Protein AF-A0A8X6QAC1-F1 (afdb_monomer)

Sequence (79 aa):
MFTCVTSPVNVLDIEVYEATGTVCADTGASQSVGGELMFKFLKNRSQKFTELYLPMRLADGQQSTPFVQKATMPITICR

Radius of gyration: 13.88 Å; Cα contacts (8 Å, |Δi|>4): 86; chains: 1; bounding box: 24×30×34 Å

Mean predicted aligned error: 5.41 Å

Structure (mmCIF, N/CA/C/O backbone):
data_AF-A0A8X6QAC1-F1
#
_entry.id   AF-A0A8X6QAC1-F1
#
loop_
_atom_site.group_PDB
_a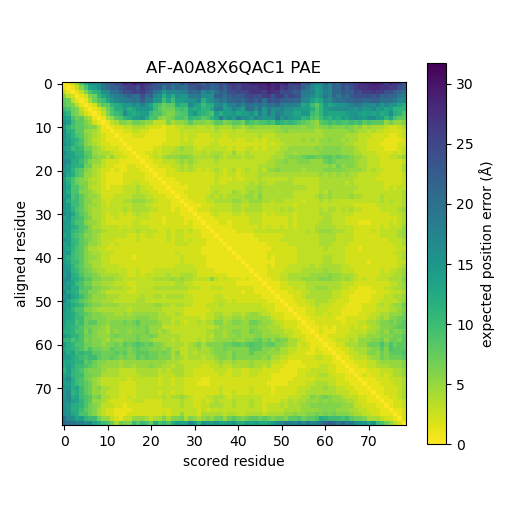tom_site.id
_atom_site.type_symbol
_atom_site.label_atom_id
_atom_site.label_alt_id
_atom_site.label_comp_id
_atom_site.label_asym_id
_atom_site.label_entity_id
_atom_site.label_seq_id
_atom_site.pdbx_PDB_ins_code
_atom_site.Cartn_x
_atom_site.Cartn_y
_atom_site.Cartn_z
_atom_site.occupancy
_atom_site.B_iso_or_equiv
_atom_site.auth_seq_id
_atom_site.auth_comp_id
_atom_site.auth_asym_id
_atom_site.auth_atom_id
_atom_site.pdbx_PDB_model_num
ATOM 1 N N . MET A 1 1 ? -2.992 4.977 -23.564 1.00 3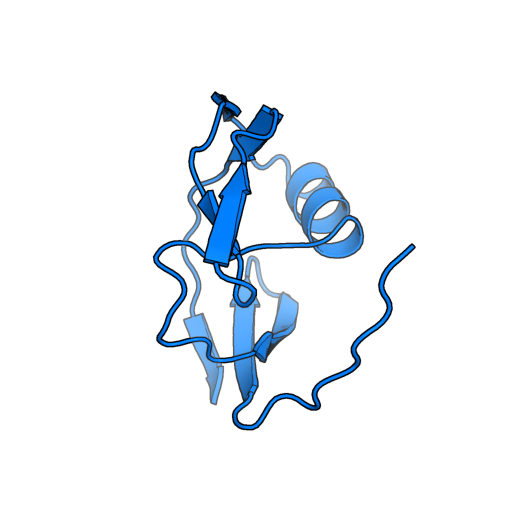9.47 1 MET A N 1
ATOM 2 C CA . MET A 1 1 ? -3.744 4.195 -22.563 1.00 39.47 1 MET A CA 1
ATOM 3 C C . MET A 1 1 ? -3.310 2.749 -22.731 1.00 39.47 1 MET A C 1
ATOM 5 O O . MET A 1 1 ? -3.572 2.189 -23.783 1.00 39.47 1 MET A O 1
ATOM 9 N N . PHE A 1 2 ? -2.552 2.198 -21.782 1.00 42.25 2 PHE A N 1
ATOM 10 C CA . PHE A 1 2 ? -2.111 0.802 -21.819 1.00 42.25 2 PHE A CA 1
ATOM 11 C C . PHE A 1 2 ? -2.924 0.028 -20.783 1.00 42.25 2 PHE A C 1
ATOM 13 O O . PHE A 1 2 ? -2.785 0.262 -19.588 1.00 42.25 2 PHE A O 1
ATOM 20 N N . THR A 1 3 ? -3.810 -0.847 -21.245 1.00 46.50 3 THR A N 1
ATOM 21 C CA . THR A 1 3 ? -4.561 -1.783 -20.403 1.00 46.50 3 THR A CA 1
ATOM 22 C C . THR A 1 3 ? -3.986 -3.175 -20.621 1.00 46.50 3 THR A C 1
ATOM 24 O O . THR A 1 3 ? -4.363 -3.861 -21.565 1.00 46.50 3 THR A O 1
ATOM 27 N N . CYS A 1 4 ? -3.046 -3.574 -19.766 1.00 53.91 4 CYS A N 1
ATOM 28 C CA . CYS A 1 4 ? -2.687 -4.976 -19.577 1.00 53.91 4 CYS A CA 1
ATOM 29 C C . CYS A 1 4 ? -3.358 -5.425 -18.278 1.00 53.91 4 CYS A C 1
ATOM 31 O O . CYS A 1 4 ? -3.133 -4.813 -17.234 1.00 53.91 4 CYS A O 1
ATOM 33 N N . VAL A 1 5 ? -4.229 -6.432 -18.354 1.00 57.25 5 VAL A N 1
ATOM 34 C CA . VAL A 1 5 ? -4.915 -6.993 -17.186 1.00 57.25 5 VAL A CA 1
ATOM 35 C C . VAL A 1 5 ? -4.244 -8.318 -16.871 1.00 57.25 5 VAL A C 1
ATOM 37 O O . VAL A 1 5 ? -4.376 -9.278 -17.627 1.00 57.25 5 VAL A O 1
ATOM 40 N N . THR A 1 6 ? -3.505 -8.364 -15.769 1.00 63.12 6 THR A N 1
ATOM 41 C CA . THR A 1 6 ? -3.012 -9.613 -15.195 1.00 63.12 6 THR A CA 1
ATOM 42 C C . THR A 1 6 ? -3.919 -9.988 -14.028 1.00 63.12 6 THR A C 1
ATOM 44 O O . THR A 1 6 ? -4.309 -9.137 -13.228 1.00 63.12 6 THR A O 1
ATOM 47 N N . SER A 1 7 ? -4.313 -11.258 -13.940 1.00 68.88 7 SER A N 1
ATOM 48 C CA . SER A 1 7 ? -5.009 -11.753 -12.753 1.00 68.88 7 SER A CA 1
ATOM 49 C C . SER A 1 7 ? -4.002 -11.908 -11.609 1.00 68.88 7 SER A C 1
ATOM 51 O O . SER A 1 7 ? -2.891 -12.388 -11.857 1.00 68.88 7 SER A O 1
ATOM 53 N N . PRO A 1 8 ? -4.356 -11.535 -10.367 1.00 71.44 8 PRO A N 1
ATOM 54 C CA . PRO A 1 8 ? -3.487 -11.756 -9.221 1.00 71.44 8 PRO A CA 1
ATOM 55 C C . PRO A 1 8 ? -3.195 -13.250 -9.077 1.00 71.44 8 PRO A C 1
ATOM 57 O O . PRO A 1 8 ? -4.116 -14.055 -8.963 1.00 71.44 8 PRO A O 1
ATOM 60 N N . VAL A 1 9 ? -1.916 -13.624 -9.096 1.00 75.12 9 VAL A N 1
ATOM 61 C CA . VAL A 1 9 ? -1.503 -15.027 -8.916 1.00 75.12 9 VAL A CA 1
ATOM 62 C C . VAL A 1 9 ? -1.653 -15.448 -7.453 1.00 75.12 9 VAL A C 1
ATOM 64 O O . VAL A 1 9 ? -1.888 -16.617 -7.164 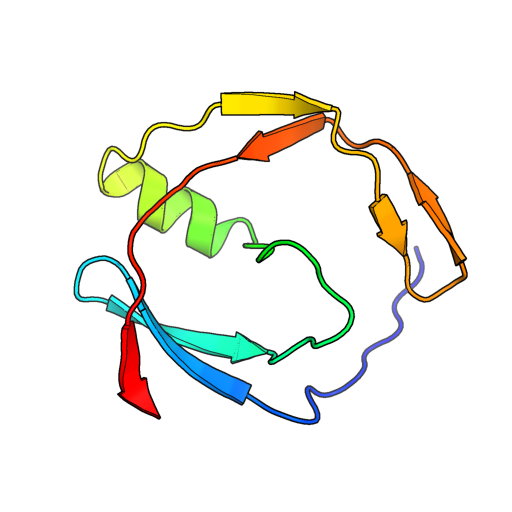1.00 75.12 9 VAL A O 1
ATOM 67 N N . ASN A 1 10 ? -1.543 -14.490 -6.531 1.00 86.62 10 ASN A N 1
ATOM 68 C CA . ASN A 1 10 ? -1.707 -14.714 -5.106 1.00 86.62 10 ASN A CA 1
ATOM 69 C C . ASN A 1 10 ? -2.415 -13.514 -4.465 1.00 86.62 10 ASN A C 1
ATOM 71 O O . ASN A 1 10 ? -2.063 -12.359 -4.730 1.00 86.62 10 ASN A O 1
ATOM 75 N N . VAL A 1 11 ? -3.418 -13.800 -3.641 1.00 91.75 11 VAL A N 1
ATOM 76 C CA . VAL A 1 11 ? -4.194 -12.803 -2.906 1.00 91.75 11 VAL A CA 1
ATOM 77 C C . VAL A 1 11 ? -4.173 -13.124 -1.423 1.00 91.75 11 VAL A C 1
ATOM 79 O O . VAL A 1 11 ? -4.147 -14.289 -1.041 1.00 91.75 11 VAL A O 1
ATOM 82 N N . LEU A 1 12 ? -4.177 -12.078 -0.607 1.00 93.31 12 LEU A N 1
ATOM 83 C CA . LEU A 1 12 ? -4.218 -12.166 0.847 1.00 93.31 12 LEU A CA 1
ATOM 84 C C . LEU A 1 12 ? -5.430 -11.397 1.337 1.00 93.31 12 LEU A C 1
ATOM 86 O O . LEU A 1 12 ? -5.716 -10.308 0.829 1.00 93.31 12 LEU A O 1
ATOM 90 N N . ASP A 1 13 ? -6.095 -11.927 2.353 1.00 93.94 13 ASP A N 1
ATOM 91 C CA . ASP A 1 13 ? -7.085 -11.147 3.081 1.00 93.94 13 ASP A CA 1
ATOM 92 C C . ASP A 1 13 ? -6.366 -10.395 4.195 1.00 93.94 13 ASP A C 1
ATOM 94 O O . ASP A 1 13 ? -5.653 -10.986 5.009 1.00 93.94 13 ASP A O 1
ATOM 98 N N . ILE A 1 14 ? -6.540 -9.078 4.224 1.00 95.00 14 ILE A N 1
ATOM 99 C CA . ILE A 1 14 ? -5.993 -8.219 5.270 1.00 95.00 14 ILE A CA 1
ATOM 100 C C . ILE A 1 14 ? -7.110 -7.515 6.018 1.00 95.00 14 ILE A C 1
ATOM 102 O O . ILE A 1 14 ? -8.171 -7.234 5.461 1.00 95.00 14 ILE A O 1
ATOM 106 N N . GLU A 1 15 ? -6.831 -7.162 7.262 1.00 94.75 15 GLU A N 1
ATOM 107 C CA . GLU A 1 15 ? -7.656 -6.267 8.054 1.00 94.75 15 GLU A CA 1
ATOM 108 C C . GLU A 1 15 ? -6.931 -4.940 8.264 1.00 94.75 15 GLU A C 1
ATOM 110 O O . GLU A 1 15 ? -5.761 -4.895 8.664 1.00 94.75 15 GLU A O 1
ATOM 115 N N . VAL A 1 16 ? -7.649 -3.851 8.000 1.00 92.94 16 VAL A N 1
ATOM 116 C CA . VAL A 1 16 ? -7.201 -2.483 8.247 1.00 92.94 16 VAL A CA 1
ATOM 117 C C . VAL A 1 16 ? -8.348 -1.733 8.911 1.00 92.94 16 VAL A C 1
ATOM 119 O O . VAL A 1 16 ? -9.407 -1.558 8.312 1.00 92.94 16 VAL A O 1
ATOM 122 N N . TYR A 1 17 ? -8.145 -1.278 10.148 1.00 91.44 17 TYR A N 1
ATOM 123 C CA . TYR A 1 17 ? -9.180 -0.607 10.945 1.00 91.44 17 TYR A CA 1
ATOM 124 C C . TYR A 1 17 ? -10.530 -1.348 10.974 1.00 91.44 17 TYR A C 1
ATOM 126 O O . TYR A 1 17 ? -11.566 -0.765 10.616 1.00 91.44 17 TYR A O 1
ATOM 134 N N . GLU A 1 18 ? -10.504 -2.624 11.367 1.00 89.81 18 GLU A N 1
ATOM 135 C CA . GLU A 1 18 ? -11.693 -3.480 11.524 1.00 89.81 18 GLU A CA 1
ATOM 136 C C . GLU A 1 18 ? -12.453 -3.762 10.219 1.00 89.81 18 GLU A C 1
ATOM 138 O O . GLU A 1 18 ? -13.532 -4.351 10.237 1.00 89.81 18 GLU A O 1
ATOM 143 N N . ALA A 1 19 ? -11.914 -3.354 9.065 1.00 91.00 19 ALA A N 1
ATOM 144 C CA . ALA A 1 19 ? -12.444 -3.754 7.771 1.00 91.00 19 ALA A CA 1
ATOM 145 C C . ALA A 1 19 ? -11.504 -4.739 7.100 1.00 91.00 19 ALA A C 1
ATOM 147 O O . ALA A 1 19 ? -10.296 -4.507 7.013 1.00 91.00 19 ALA A O 1
ATOM 148 N N . THR A 1 20 ? -12.089 -5.806 6.574 1.00 92.56 20 THR A N 1
ATOM 149 C CA . THR A 1 20 ? -11.379 -6.791 5.776 1.00 92.56 20 THR A CA 1
A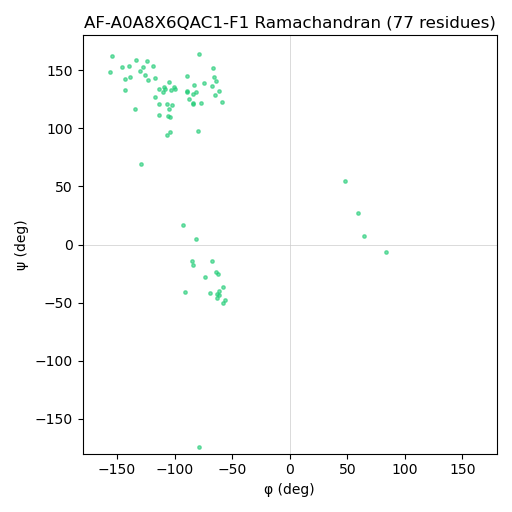TOM 150 C C . THR A 1 20 ? -11.400 -6.407 4.303 1.00 92.56 20 THR A C 1
ATOM 152 O O . THR A 1 20 ? -12.367 -5.839 3.789 1.00 92.56 20 THR A O 1
ATOM 155 N N . GLY A 1 21 ? -10.311 -6.708 3.610 1.00 91.06 21 GLY A N 1
ATOM 156 C CA . GLY A 1 21 ? -10.198 -6.516 2.175 1.00 91.06 21 GLY A CA 1
ATOM 157 C C . GLY A 1 21 ? -9.155 -7.448 1.585 1.00 91.06 21 GLY A C 1
ATOM 158 O O . GLY A 1 21 ? -8.162 -7.775 2.229 1.00 91.06 21 GLY A O 1
ATOM 159 N N . THR A 1 22 ? -9.381 -7.854 0.344 1.00 92.31 22 THR A N 1
ATOM 160 C CA . THR A 1 22 ? -8.454 -8.714 -0.386 1.00 92.31 22 THR A CA 1
ATOM 161 C C . THR A 1 22 ? -7.440 -7.856 -1.139 1.00 92.31 22 THR A C 1
ATOM 163 O O . THR A 1 22 ? -7.802 -6.905 -1.836 1.00 92.31 22 THR A O 1
ATOM 166 N N . VAL A 1 23 ? -6.160 -8.191 -1.014 1.00 92.12 23 VAL A N 1
ATOM 167 C CA . VAL A 1 23 ? -5.046 -7.518 -1.695 1.00 92.12 23 VAL A CA 1
ATOM 168 C C . VAL A 1 23 ? -4.232 -8.509 -2.511 1.00 92.12 23 VAL A C 1
ATOM 170 O O . VAL A 1 23 ? -4.242 -9.706 -2.251 1.00 92.12 23 VAL A O 1
ATOM 173 N N . CYS A 1 24 ? -3.501 -8.009 -3.504 1.00 92.31 24 CYS A N 1
ATOM 174 C CA . CYS A 1 24 ? -2.559 -8.820 -4.269 1.00 92.31 24 CYS A CA 1
ATOM 175 C C . CYS A 1 24 ? -1.242 -8.943 -3.495 1.00 92.31 24 CYS A C 1
ATOM 177 O O . CYS A 1 24 ? -0.689 -7.929 -3.064 1.00 92.31 24 CYS A O 1
ATOM 179 N N . ALA A 1 25 ? -0.715 -10.159 -3.358 1.00 91.00 25 ALA A N 1
ATOM 180 C CA . ALA A 1 25 ? 0.634 -10.367 -2.846 1.00 91.00 25 ALA A CA 1
ATOM 181 C C . ALA A 1 25 ? 1.650 -10.105 -3.968 1.00 91.00 25 ALA A C 1
ATOM 183 O O . ALA A 1 25 ? 1.909 -10.969 -4.805 1.00 91.00 25 ALA A O 1
ATOM 184 N N . ASP A 1 26 ? 2.211 -8.897 -3.985 1.00 90.19 26 ASP A N 1
ATOM 185 C CA . ASP A 1 26 ? 3.225 -8.474 -4.952 1.00 90.19 26 ASP A CA 1
ATOM 186 C C . ASP A 1 26 ? 4.612 -8.457 -4.296 1.00 90.19 26 ASP A C 1
ATOM 188 O O . ASP A 1 26 ? 4.995 -7.496 -3.631 1.00 90.19 26 ASP A O 1
ATOM 192 N N . THR A 1 27 ? 5.382 -9.532 -4.484 1.00 89.50 27 THR A N 1
ATOM 193 C CA . THR A 1 27 ? 6.752 -9.636 -3.951 1.00 89.50 27 THR A CA 1
ATOM 194 C C . THR A 1 27 ? 7.735 -8.667 -4.614 1.00 89.50 27 THR A C 1
ATOM 196 O O . THR A 1 27 ? 8.844 -8.497 -4.112 1.00 89.50 27 THR A O 1
ATOM 199 N N . GLY A 1 28 ? 7.372 -8.057 -5.749 1.00 89.38 28 GLY A N 1
ATOM 200 C CA . GLY A 1 28 ? 8.171 -7.034 -6.422 1.00 89.38 28 GLY A CA 1
ATOM 201 C C . GLY A 1 28 ? 7.952 -5.625 -5.863 1.00 89.38 28 GLY A C 1
ATOM 202 O O . GLY A 1 28 ? 8.786 -4.744 -6.082 1.00 89.38 28 GLY A O 1
ATOM 203 N N . ALA A 1 29 ? 6.864 -5.401 -5.120 1.00 89.12 29 ALA A N 1
ATOM 204 C CA . ALA A 1 29 ? 6.538 -4.109 -4.536 1.00 89.12 29 ALA A CA 1
ATOM 205 C C . ALA A 1 29 ? 7.266 -3.888 -3.201 1.00 89.12 29 ALA A C 1
ATOM 207 O O . ALA A 1 29 ? 7.191 -4.691 -2.276 1.00 89.12 29 ALA A O 1
ATOM 208 N N . SER A 1 30 ? 7.931 -2.739 -3.057 1.00 90.88 30 SER A N 1
ATOM 209 C CA . SER A 1 30 ? 8.538 -2.335 -1.776 1.00 90.88 30 SER A CA 1
ATOM 210 C C . SER A 1 30 ? 7.556 -1.631 -0.834 1.00 90.88 30 SER A C 1
ATOM 212 O O . SER A 1 30 ? 7.866 -1.412 0.334 1.00 90.88 30 SER A O 1
ATOM 214 N N . GLN A 1 31 ? 6.404 -1.198 -1.351 1.00 91.25 31 GLN A N 1
ATOM 215 C CA . GLN A 1 31 ? 5.364 -0.484 -0.614 1.00 91.25 31 GLN A CA 1
ATOM 216 C C . GLN A 1 31 ? 3.993 -0.931 -1.117 1.00 91.25 31 GLN A C 1
ATOM 218 O O . GLN A 1 31 ? 3.807 -1.112 -2.319 1.00 91.25 31 GLN A O 1
ATOM 223 N N . SER A 1 32 ? 3.028 -1.052 -0.207 1.00 92.69 32 SER A N 1
ATOM 224 C CA . SER A 1 32 ? 1.638 -1.318 -0.573 1.00 92.69 32 SER A CA 1
ATOM 225 C C . SER A 1 32 ? 1.040 -0.120 -1.311 1.00 92.69 32 SER A C 1
ATOM 227 O O . SER A 1 32 ? 1.205 1.025 -0.884 1.00 92.69 32 SER A O 1
ATOM 229 N N . VAL A 1 33 ? 0.308 -0.383 -2.394 1.00 92.31 33 VAL A N 1
ATOM 230 C CA . VAL A 1 33 ? -0.370 0.646 -3.192 1.00 92.31 33 VAL A CA 1
ATOM 231 C C . VAL A 1 33 ? -1.878 0.467 -3.056 1.00 92.31 33 VAL A C 1
ATOM 233 O O . VAL A 1 33 ? -2.422 -0.587 -3.374 1.00 92.31 33 VAL A O 1
ATOM 236 N N . GLY A 1 34 ? -2.555 1.507 -2.571 1.00 92.31 34 GLY A N 1
ATOM 237 C CA . GLY A 1 34 ? -4.012 1.560 -2.474 1.00 92.31 34 GLY A CA 1
ATOM 238 C C . GLY A 1 34 ? -4.608 2.464 -3.550 1.00 92.31 34 GLY A C 1
ATOM 239 O O . GLY A 1 34 ? -4.073 3.534 -3.832 1.00 92.31 34 GLY A O 1
ATOM 240 N N . GLY A 1 35 ? -5.732 2.046 -4.132 1.00 92.44 35 GLY A N 1
ATOM 241 C CA . GLY A 1 35 ? -6.525 2.891 -5.027 1.00 92.44 35 GLY A CA 1
ATOM 242 C C . GLY A 1 35 ? -7.406 3.902 -4.281 1.00 92.44 35 GLY A C 1
ATOM 243 O O . GLY A 1 35 ? -7.391 4.002 -3.052 1.00 92.44 35 GLY A O 1
ATOM 244 N N . GLU A 1 36 ? -8.247 4.616 -5.032 1.00 93.94 36 GLU A N 1
ATOM 245 C CA . GLU A 1 36 ? -9.111 5.682 -4.503 1.00 93.94 36 GLU A CA 1
ATOM 246 C C . GLU A 1 36 ? -10.070 5.203 -3.395 1.00 93.94 36 GLU A C 1
ATOM 248 O O . GLU A 1 36 ? -10.307 5.925 -2.425 1.00 93.94 36 GLU A O 1
ATOM 253 N N . LEU A 1 37 ? -10.600 3.979 -3.501 1.00 92.81 37 LEU A N 1
ATOM 254 C CA . LEU A 1 37 ? -11.499 3.411 -2.489 1.00 92.81 37 LEU A CA 1
ATOM 255 C C . LEU A 1 37 ? -10.799 3.239 -1.134 1.00 92.81 37 LEU A C 1
ATOM 257 O O . LEU A 1 37 ? -11.339 3.665 -0.113 1.00 92.81 37 LEU A O 1
ATOM 261 N N . MET A 1 38 ? -9.578 2.691 -1.131 1.00 92.88 38 MET A N 1
ATOM 262 C CA . MET A 1 38 ? -8.760 2.559 0.080 1.00 92.88 38 MET A CA 1
ATOM 263 C C . MET A 1 38 ? -8.414 3.939 0.648 1.00 92.88 38 MET A C 1
ATOM 265 O O . MET A 1 38 ? -8.537 4.170 1.848 1.00 92.88 38 MET A O 1
ATOM 269 N N . PHE A 1 39 ? -8.052 4.892 -0.214 1.00 94.25 39 PHE A N 1
ATOM 270 C CA . PHE A 1 39 ? -7.769 6.258 0.213 1.00 94.25 39 PHE A CA 1
ATOM 271 C C . PHE A 1 39 ? -8.965 6.910 0.927 1.00 94.25 39 PHE A C 1
ATOM 273 O O . PHE A 1 39 ? -8.816 7.415 2.040 1.00 94.25 39 PHE A O 1
ATOM 280 N N . LYS A 1 40 ? -10.167 6.858 0.334 1.00 95.25 40 LYS A N 1
ATOM 281 C CA . LYS A 1 40 ? -11.396 7.394 0.948 1.00 95.25 40 LYS A CA 1
ATOM 282 C C . LYS A 1 40 ? -11.721 6.692 2.266 1.00 95.25 40 LYS A C 1
ATOM 284 O O . LYS A 1 40 ? -12.038 7.359 3.247 1.00 95.25 40 LYS A O 1
ATOM 289 N N . PHE A 1 41 ? -11.596 5.366 2.306 1.00 94.69 41 PHE A N 1
ATOM 290 C CA . PHE A 1 41 ? -11.806 4.560 3.508 1.00 94.69 41 PHE A CA 1
ATOM 291 C C . PHE A 1 41 ? -10.909 5.004 4.676 1.00 94.69 41 PHE A C 1
ATOM 293 O O . PHE A 1 41 ? -11.396 5.214 5.789 1.00 94.69 41 PHE A O 1
ATOM 300 N N . LEU A 1 42 ? -9.614 5.192 4.412 1.00 94.62 42 LEU A N 1
ATOM 301 C CA . LEU A 1 42 ? -8.628 5.626 5.402 1.00 94.62 42 LEU A CA 1
ATOM 302 C C . LEU A 1 42 ? -8.847 7.084 5.820 1.00 94.62 42 LEU A C 1
ATOM 304 O O . LEU A 1 42 ? -8.800 7.410 7.006 1.00 94.62 42 LEU A O 1
ATOM 308 N N . LYS A 1 43 ? -9.153 7.962 4.859 1.00 95.06 43 LYS A N 1
ATOM 309 C CA . LYS A 1 43 ? -9.456 9.372 5.125 1.00 95.06 43 LYS A CA 1
ATOM 310 C C . LYS A 1 43 ? -10.688 9.530 6.021 1.00 95.06 43 LYS A C 1
ATOM 312 O O . LYS A 1 43 ? -10.653 10.331 6.950 1.00 95.06 43 LYS A O 1
ATOM 317 N N . ASN A 1 44 ? -11.732 8.726 5.810 1.00 95.62 44 ASN A N 1
ATOM 318 C CA . ASN A 1 44 ? -12.929 8.711 6.662 1.00 95.62 44 ASN A CA 1
ATOM 319 C C . ASN A 1 44 ? -12.630 8.264 8.102 1.00 95.62 44 ASN A C 1
ATOM 321 O O . ASN A 1 44 ? -13.345 8.646 9.023 1.00 95.62 44 ASN A O 1
ATOM 325 N N . ARG A 1 45 ? -11.548 7.507 8.311 1.00 94.62 45 ARG A N 1
ATOM 326 C CA . ARG A 1 45 ? -11.028 7.138 9.637 1.00 94.62 45 ARG A CA 1
ATOM 327 C C . ARG A 1 45 ? -9.966 8.101 10.162 1.00 94.62 45 ARG A C 1
ATOM 329 O O . ARG A 1 45 ? -9.251 7.781 11.104 1.00 94.62 45 ARG A O 1
ATOM 336 N N . SER A 1 46 ? -9.871 9.295 9.574 1.00 94.94 46 SER A N 1
ATOM 337 C CA . SER A 1 46 ? -8.931 10.344 9.981 1.00 94.94 46 SER A CA 1
ATOM 338 C C . SER A 1 46 ? -7.457 9.927 9.908 1.00 94.94 46 SER A C 1
ATOM 340 O O . SER A 1 46 ? -6.615 10.482 10.619 1.00 94.94 46 SER A O 1
ATOM 342 N N . GLN A 1 47 ? -7.121 8.982 9.020 1.00 95.62 47 GLN A N 1
ATOM 343 C CA . GLN A 1 47 ? -5.731 8.643 8.742 1.00 95.62 47 GLN A CA 1
ATOM 344 C C . GLN A 1 47 ? -5.003 9.865 8.178 1.00 95.62 47 GLN A C 1
ATOM 346 O O . GLN A 1 47 ? -5.473 10.525 7.247 1.00 95.62 47 GLN A O 1
ATOM 351 N N . LYS A 1 48 ? -3.825 10.150 8.735 1.00 95.62 48 LYS A N 1
ATOM 352 C CA . LYS A 1 48 ? -2.950 11.211 8.239 1.00 95.62 48 LYS A CA 1
ATOM 353 C C . LYS A 1 48 ? -2.111 10.692 7.079 1.00 95.62 48 LYS A C 1
ATOM 355 O O . LYS A 1 48 ? -1.565 9.588 7.143 1.00 95.62 48 LYS A O 1
ATOM 360 N N . PHE A 1 49 ? -1.995 11.524 6.053 1.00 96.88 49 PHE A N 1
ATOM 361 C CA . PHE A 1 49 ? -1.175 11.270 4.880 1.00 96.88 49 PHE A CA 1
ATOM 362 C C . PHE A 1 49 ? -0.070 12.315 4.790 1.00 96.88 49 PHE A C 1
ATOM 364 O O . PHE A 1 49 ? -0.290 13.489 5.086 1.00 96.88 49 PHE A O 1
ATOM 371 N N . THR A 1 50 ? 1.099 11.874 4.350 1.00 97.31 50 THR A N 1
ATOM 372 C CA . THR A 1 50 ? 2.213 12.727 3.953 1.00 97.31 50 THR A CA 1
ATOM 373 C C . THR A 1 50 ? 2.266 12.766 2.437 1.00 97.31 50 THR A C 1
ATOM 375 O O . THR A 1 50 ? 2.195 11.726 1.782 1.00 97.31 50 THR A O 1
ATOM 378 N N . GLU A 1 51 ? 2.408 13.956 1.878 1.00 97.38 51 GLU A N 1
ATOM 379 C CA . GLU A 1 51 ? 2.570 14.154 0.443 1.00 97.38 51 GLU A CA 1
ATOM 380 C C . GLU A 1 51 ? 4.049 14.109 0.066 1.00 97.38 51 GLU A C 1
ATOM 382 O O . GLU A 1 51 ? 4.882 14.747 0.711 1.00 97.38 51 GLU A O 1
ATOM 387 N N . LEU A 1 52 ? 4.390 13.330 -0.961 1.00 97.19 52 LEU A N 1
ATOM 388 C CA . LEU A 1 52 ? 5.756 13.253 -1.471 1.00 97.19 52 LEU A CA 1
ATOM 389 C C . LEU A 1 52 ? 5.805 12.829 -2.939 1.00 97.19 52 LEU A C 1
ATOM 391 O O . LEU 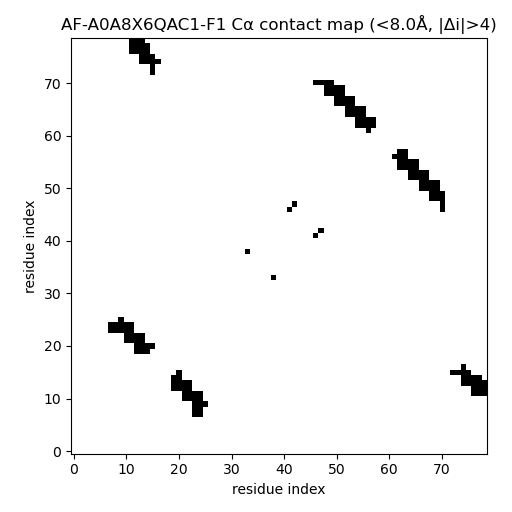A 1 52 ? 4.876 12.224 -3.468 1.00 97.19 52 LEU A O 1
ATOM 395 N N . TYR A 1 53 ? 6.944 13.092 -3.571 1.00 96.25 53 TYR A N 1
ATOM 396 C CA . TYR A 1 53 ? 7.319 12.479 -4.840 1.00 96.25 53 TYR A CA 1
ATOM 397 C C . TYR A 1 53 ? 7.965 11.118 -4.576 1.00 96.25 53 TYR A C 1
ATOM 399 O O . TYR A 1 53 ? 8.960 11.043 -3.852 1.00 96.25 53 TYR A O 1
ATOM 407 N N . LEU A 1 54 ? 7.406 10.046 -5.141 1.00 93.06 54 LEU A N 1
ATOM 408 C CA . LEU A 1 54 ? 7.880 8.682 -4.911 1.00 93.06 54 LEU A CA 1
ATOM 409 C C . LEU A 1 54 ? 8.475 8.085 -6.192 1.00 93.06 54 LEU A C 1
ATOM 411 O O . LEU A 1 54 ? 7.717 7.797 -7.111 1.00 93.06 54 LEU A O 1
ATOM 415 N N . PRO A 1 55 ? 9.795 7.841 -6.265 1.00 92.56 55 PRO A N 1
ATOM 416 C CA . PRO A 1 55 ? 10.3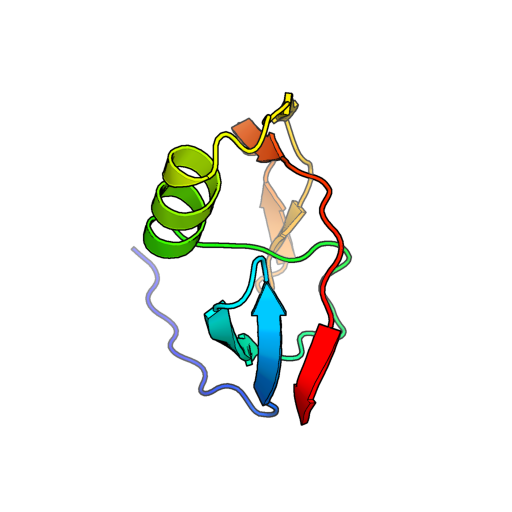87 7.119 -7.385 1.00 92.56 55 PRO A CA 1
ATOM 417 C C . PRO A 1 55 ? 9.879 5.674 -7.427 1.00 92.56 55 PRO A C 1
ATOM 419 O O . PRO A 1 55 ? 9.958 4.953 -6.431 1.00 92.56 55 PRO A O 1
ATOM 422 N N . MET A 1 56 ? 9.388 5.237 -8.582 1.00 89.31 56 MET A N 1
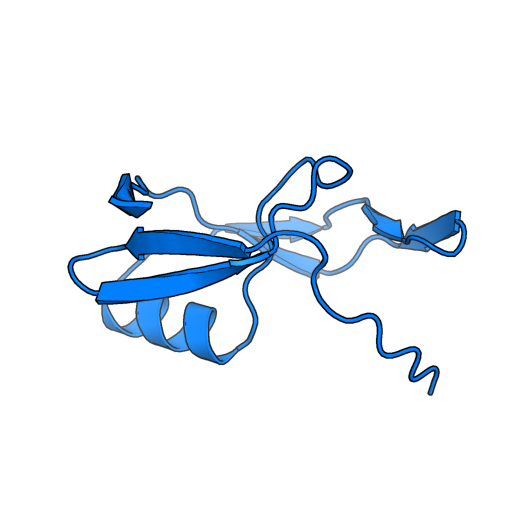ATOM 423 C CA . MET A 1 56 ? 8.902 3.881 -8.813 1.00 89.31 56 MET A CA 1
ATOM 424 C C . MET A 1 56 ? 9.351 3.357 -10.176 1.00 89.31 56 MET A C 1
ATOM 426 O O . MET A 1 56 ? 9.420 4.096 -11.160 1.00 89.31 56 MET A O 1
ATOM 430 N N . ARG A 1 57 ? 9.648 2.056 -10.230 1.00 90.38 57 ARG A N 1
ATOM 431 C CA . ARG A 1 57 ? 9.888 1.326 -11.474 1.00 90.38 57 ARG A CA 1
ATOM 432 C C . ARG A 1 57 ? 8.685 0.430 -11.737 1.00 90.38 57 ARG A C 1
ATOM 434 O O . ARG A 1 57 ? 8.343 -0.394 -10.896 1.00 90.38 57 ARG A O 1
ATOM 441 N N . LEU A 1 58 ? 8.042 0.630 -12.878 1.00 87.56 58 LEU A N 1
ATOM 442 C CA . LEU A 1 58 ? 6.892 -0.152 -13.309 1.00 87.56 58 LEU A CA 1
ATOM 443 C C . LEU A 1 58 ? 7.338 -1.506 -13.875 1.00 87.56 58 LEU A C 1
ATOM 445 O O . LEU A 1 58 ? 8.509 -1.706 -14.206 1.00 87.56 58 LEU A O 1
ATOM 449 N N . ALA A 1 59 ? 6.389 -2.436 -14.003 1.00 85.06 59 ALA A N 1
ATOM 450 C CA . ALA A 1 59 ? 6.648 -3.785 -14.508 1.00 85.06 59 ALA A CA 1
ATOM 451 C C . ALA A 1 59 ? 7.167 -3.806 -15.959 1.00 85.06 59 ALA A C 1
ATOM 453 O O . ALA A 1 59 ? 7.877 -4.730 -16.343 1.00 85.06 59 ALA A O 1
ATOM 454 N N . ASP A 1 60 ? 6.860 -2.777 -16.753 1.00 88.06 60 ASP A N 1
ATOM 455 C CA . ASP A 1 60 ? 7.387 -2.593 -18.112 1.00 88.06 60 ASP A CA 1
ATOM 456 C C . ASP A 1 60 ? 8.799 -1.968 -18.139 1.00 88.06 60 ASP A C 1
ATOM 458 O O . ASP A 1 60 ? 9.340 -1.675 -19.204 1.00 88.06 60 ASP A O 1
ATOM 462 N N . GLY A 1 61 ? 9.405 -1.756 -16.967 1.00 89.06 61 GLY A N 1
ATOM 463 C CA . GLY A 1 61 ? 10.727 -1.163 -16.803 1.00 89.06 61 GLY A CA 1
ATOM 464 C C . GLY A 1 61 ? 10.740 0.365 -16.809 1.00 89.06 61 GLY A C 1
ATOM 465 O O . GLY A 1 61 ? 11.793 0.945 -16.521 1.00 89.06 61 GLY A O 1
ATOM 466 N N . GLN A 1 62 ? 9.610 1.032 -17.078 1.00 91.88 62 GLN A N 1
ATOM 467 C CA . GLN A 1 62 ? 9.550 2.490 -17.033 1.00 91.88 62 GLN A CA 1
ATOM 468 C C . GLN A 1 62 ? 9.810 3.005 -15.620 1.00 91.88 62 GLN A C 1
ATOM 470 O O . GLN A 1 62 ? 9.353 2.441 -14.624 1.00 91.88 62 GLN A O 1
ATOM 475 N N . GLN A 1 63 ? 10.547 4.109 -15.537 1.00 93.06 63 GLN A N 1
ATOM 476 C CA . GLN A 1 63 ? 10.758 4.837 -14.292 1.00 93.06 63 GLN A CA 1
ATOM 477 C C . GLN A 1 63 ? 9.821 6.038 -14.256 1.00 93.06 63 GLN A C 1
ATOM 479 O O . GLN A 1 63 ? 9.700 6.772 -15.234 1.00 93.06 63 GLN A O 1
ATOM 484 N N . SER A 1 64 ? 9.168 6.235 -13.120 1.00 91.31 64 SER A N 1
ATOM 485 C CA . SER A 1 64 ? 8.273 7.358 -12.875 1.00 91.31 64 SER A CA 1
ATOM 486 C C . SER A 1 64 ? 8.483 7.878 -11.460 1.00 91.31 64 SER A C 1
ATOM 488 O O . SER A 1 64 ? 8.888 7.128 -10.574 1.00 91.31 64 SER A O 1
ATOM 490 N N . THR A 1 65 ? 8.193 9.155 -11.240 1.00 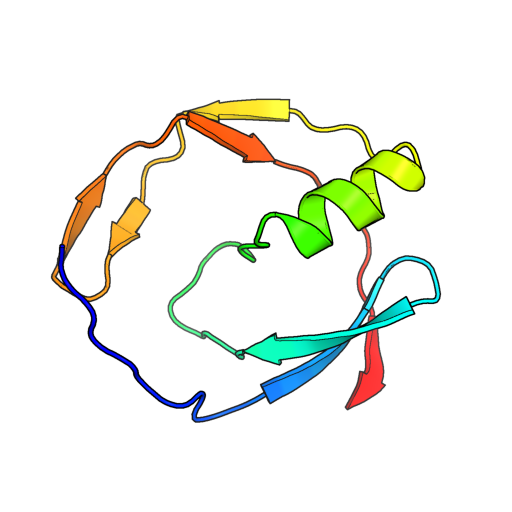94.81 65 THR A N 1
ATOM 491 C CA . THR A 1 65 ? 8.262 9.779 -9.914 1.00 94.81 65 THR A CA 1
ATOM 492 C C . THR A 1 65 ? 6.953 10.521 -9.639 1.00 94.81 65 THR A C 1
ATOM 494 O O . THR A 1 65 ? 6.932 11.753 -9.669 1.00 94.81 65 THR A O 1
ATOM 497 N N . PRO A 1 66 ? 5.825 9.813 -9.444 1.00 93.12 66 PRO A N 1
ATOM 498 C CA . PRO A 1 66 ? 4.545 10.460 -9.188 1.00 93.12 66 PRO A CA 1
ATOM 499 C C . PRO A 1 66 ? 4.514 11.194 -7.846 1.00 93.12 66 PRO A C 1
ATOM 501 O O . PRO A 1 66 ? 5.168 10.801 -6.877 1.00 93.12 66 PRO A O 1
ATOM 504 N N . PHE A 1 67 ? 3.680 12.231 -7.789 1.00 95.44 67 PHE A N 1
ATOM 505 C CA . PHE A 1 67 ? 3.241 12.843 -6.540 1.00 95.44 67 PHE A CA 1
ATOM 506 C C . PHE A 1 67 ? 2.164 11.961 -5.898 1.00 95.44 67 PHE A C 1
ATOM 508 O O . PHE A 1 67 ? 1.146 11.669 -6.527 1.00 95.44 67 PHE A O 1
ATOM 515 N N . VAL A 1 68 ? 2.400 11.503 -4.669 1.00 95.12 68 VAL A N 1
ATOM 516 C CA . VAL A 1 68 ? 1.555 10.525 -3.971 1.00 95.12 68 VAL A CA 1
ATOM 517 C C . VAL A 1 68 ? 1.269 10.944 -2.531 1.00 95.12 68 VAL A C 1
ATOM 519 O O . VAL A 1 68 ? 2.021 11.704 -1.919 1.00 95.12 68 VAL A O 1
ATOM 522 N N . GLN A 1 69 ? 0.195 10.388 -1.970 1.00 97.19 69 GLN A N 1
ATOM 523 C CA . GLN A 1 69 ? -0.161 10.501 -0.557 1.00 97.19 69 GLN A CA 1
ATOM 524 C C . GLN A 1 69 ? 0.153 9.187 0.159 1.00 97.19 69 GLN A C 1
ATOM 526 O O . GLN A 1 69 ? -0.422 8.143 -0.146 1.00 97.19 69 GLN A O 1
ATOM 531 N N . LYS A 1 70 ? 1.075 9.237 1.121 1.00 95.75 70 LYS A N 1
ATOM 532 C CA . LYS A 1 70 ? 1.568 8.077 1.866 1.00 95.75 70 LYS A CA 1
ATOM 533 C C . LYS A 1 70 ? 1.070 8.092 3.302 1.00 95.75 70 LYS A C 1
ATOM 535 O O . LYS A 1 70 ? 1.171 9.104 3.986 1.00 95.75 70 LYS A O 1
ATOM 540 N N . ALA A 1 71 ? 0.611 6.943 3.778 1.00 95.06 71 ALA A N 1
ATOM 541 C CA . ALA A 1 71 ? 0.273 6.710 5.174 1.00 95.06 71 ALA A CA 1
ATOM 542 C C . ALA A 1 71 ? 0.996 5.460 5.685 1.00 95.06 71 ALA A C 1
ATOM 544 O O . ALA A 1 71 ? 1.282 4.542 4.915 1.00 95.06 71 ALA A O 1
ATOM 545 N N . THR A 1 72 ? 1.258 5.432 6.989 1.00 94.25 72 THR A N 1
ATOM 546 C CA . THR A 1 72 ? 1.712 4.236 7.701 1.00 94.25 72 THR A CA 1
ATOM 547 C C . THR A 1 72 ? 0.645 3.878 8.720 1.00 94.25 72 THR A C 1
ATOM 549 O O . THR A 1 72 ? 0.249 4.722 9.524 1.00 94.25 72 THR A O 1
ATOM 552 N N . MET A 1 73 ? 0.186 2.634 8.675 1.00 92.38 73 MET A N 1
ATOM 553 C CA . MET A 1 73 ? -0.817 2.084 9.582 1.00 92.38 73 MET A CA 1
ATOM 554 C C . MET A 1 73 ? -0.516 0.604 9.837 1.00 92.38 73 MET A C 1
ATOM 556 O O . MET A 1 73 ? 0.104 -0.038 8.983 1.00 92.38 73 MET A O 1
ATOM 560 N N . PRO A 1 74 ? -0.924 0.059 10.994 1.00 93.00 74 PRO A N 1
ATOM 561 C CA . PRO A 1 74 ? -0.876 -1.376 11.217 1.00 93.00 74 PRO A CA 1
ATOM 562 C C . PRO A 1 74 ? -1.857 -2.083 10.278 1.00 93.00 74 PRO A C 1
ATOM 564 O O . PRO A 1 74 ? -2.945 -1.574 9.999 1.00 93.00 74 PRO A O 1
ATOM 567 N N . ILE A 1 75 ? -1.461 -3.263 9.816 1.00 93.31 75 ILE A N 1
ATOM 568 C CA . ILE A 1 75 ? -2.316 -4.187 9.076 1.00 93.31 75 ILE A CA 1
ATOM 569 C C . ILE A 1 75 ? -2.191 -5.566 9.715 1.00 93.31 75 ILE A C 1
ATOM 571 O O . ILE A 1 75 ? -1.122 -5.916 10.223 1.00 93.31 75 ILE A O 1
ATOM 575 N N . THR A 1 76 ? -3.258 -6.350 9.647 1.00 95.25 76 THR A N 1
ATOM 576 C CA . THR A 1 76 ? -3.246 -7.757 10.058 1.00 95.25 76 THR A CA 1
ATOM 577 C C . THR A 1 76 ? -3.458 -8.621 8.826 1.00 95.25 76 THR A C 1
ATOM 579 O O . THR A 1 76 ? -4.338 -8.327 8.023 1.00 95.25 76 THR A O 1
ATOM 582 N N . ILE A 1 77 ? -2.663 -9.679 8.666 1.00 93.12 77 ILE A N 1
ATOM 583 C CA . ILE A 1 77 ? -2.917 -10.707 7.649 1.00 93.12 77 ILE A CA 1
ATOM 584 C C . ILE A 1 77 ? -3.915 -11.697 8.247 1.00 93.12 77 ILE A C 1
ATOM 586 O O . ILE A 1 77 ? -3.655 -12.279 9.300 1.00 93.12 77 ILE A O 1
ATOM 590 N N . CYS A 1 78 ? -5.060 -11.857 7.593 1.00 88.31 78 CYS A N 1
ATOM 591 C CA . CYS A 1 78 ? -6.146 -12.721 8.039 1.00 88.31 78 CYS A CA 1
ATOM 592 C C . CYS A 1 78 ? -6.018 -14.140 7.475 1.00 88.31 78 CYS A C 1
ATOM 594 O O . CYS A 1 78 ? -6.295 -15.099 8.198 1.00 88.31 78 CYS A O 1
ATOM 596 N N . ARG A 1 79 ? -5.629 -14.269 6.199 1.00 76.44 79 ARG A N 1
ATOM 597 C CA . ARG A 1 79 ? -5.4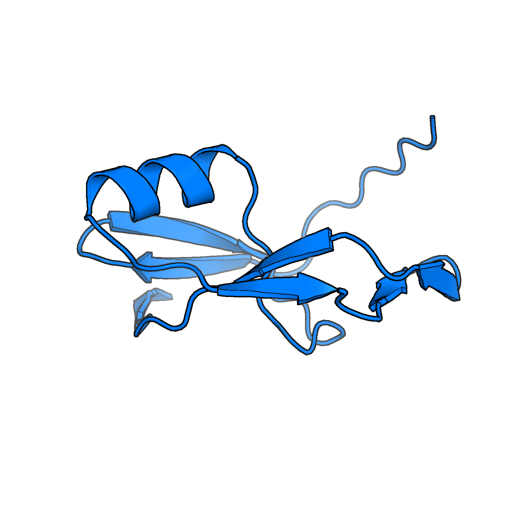26 -15.534 5.479 1.00 76.44 79 ARG A CA 1
ATOM 598 C C . ARG A 1 79 ? -4.441 -15.371 4.331 1.00 76.44 79 ARG A C 1
ATOM 600 O O . ARG A 1 79 ? -4.475 -14.300 3.683 1.00 76.44 79 ARG A O 1
#

Secondary structure (DSSP, 8-state):
-----PPPSSEEEEEETTEEEEEE--TT-SS----HHHHHHHHHTT---EEEE--EE-TTS-EE--EEEE-----EE--

Solvent-accessible surface area (backbone atoms only — not comparable to full-atom values): 5283 Å² total; per-residue (Å²): 138,87,87,81,86,78,79,74,90,41,72,32,36,30,34,48,90,96,39,76,49,79,43,70,65,56,90,87,54,94,64,91,83,75,58,71,68,54,50,52,57,40,48,76,68,67,55,71,65,47,79,45,73,47,80,44,71,46,96,88,66,49,76,48,63,51,79,45,76,47,69,88,77,80,72,44,81,74,89

Nearest PDB structures (foldseek):
  2wbl-assembly1_B  TM=5.672E-01  e=6.899E+00  Arabidopsis thaliana
  2x1k-assembly1_A-2  TM=3.366E-01  e=6.490E+00  Deinococcus radiodurans

pLDDT: mean 88.59, std 12.27, range [39.47, 97.38]

Organism: Nephila pilipes (NCBI:txid299642)

Foldseek 3Di:
DDDDDDDQPDWFWKDDPNDIDIDRDDPPDPDDDDDPVVVVVCVVVVFAWDWDFCWDQDPVRDIDTDTDTDGDGDMGTPD